Protein AF-A0A932EXS4-F1 (afdb_monomer)

Nearest PDB structures (foldseek):
  4v8p-assembly1_AL  TM=3.064E-01  e=6.842E+00  Tetrahymena thermophila

Solvent-accessible surface area (backbone atoms only — not comparable to full-atom values): 5910 Å² total; per-residue (Å²): 146,86,77,68,66,64,68,63,62,70,76,75,80,88,83,84,90,78,90,78,90,83,84,81,86,72,94,71,78,83,74,85,72,89,63,83,85,74,65,78,77,74,77,76,80,70,63,71,59,41,81,40,71,30,92,83,67,84,43,62,22,26,30,32,68,42,84,49,78,54,46,41,30,31,49,98,88,44,76,49,75,59,92,126

Radius of gyration: 21.48 Å; Cα contacts (8 Å, |Δi|>4): 69; chains: 1; bounding box: 39×45×46 Å

pLDDT: mean 70.39, std 21.61, range [34.06, 96.62]

Secondary structure (DSSP, 8-state):
--SSSHHHHTTSS---------------------------PPPPPPPPSEEEE-TTSSSSEEEE-SSSEEEEEEETTEEEE---

Sequence (84 aa):
MQRWKDQIDNQLTDLPAERRPGSPVESSSRVIEEAPDLGSPSPPPPPPARWAPDPLGRHEFRYWDGARWTEHVSDGGSQALDFL

Mean predicted aligned error: 17.06 Å

Structure (mmCIF, N/CA/C/O backbone):
data_AF-A0A932EXS4-F1
#
_entry.id   AF-A0A932EXS4-F1
#
loop_
_atom_site.group_PDB
_atom_site.id
_atom_site.type_symbol
_atom_site.label_atom_id
_atom_site.label_alt_id
_atom_site.label_comp_id
_atom_site.label_asym_id
_atom_site.label_entity_id
_atom_site.label_seq_id
_atom_site.pdbx_PDB_ins_code
_atom_site.Cartn_x
_atom_site.Cartn_y
_atom_site.Cartn_z
_atom_site.occupancy
_atom_site.B_iso_or_equiv
_atom_site.auth_seq_id
_atom_site.auth_comp_id
_atom_site.auth_asym_id
_atom_site.auth_atom_id
_atom_site.pdbx_PDB_model_num
ATOM 1 N N . MET A 1 1 ? -29.586 12.618 -8.081 1.00 50.34 1 MET A N 1
ATOM 2 C CA . MET A 1 1 ? -28.264 11.956 -7.964 1.00 50.34 1 MET A CA 1
ATOM 3 C C . MET A 1 1 ? -28.143 11.227 -6.615 1.00 50.34 1 MET A C 1
ATOM 5 O O . MET A 1 1 ? -27.209 11.481 -5.872 1.00 50.34 1 MET A O 1
ATOM 9 N N . GLN A 1 2 ? -29.112 10.363 -6.274 1.00 49.03 2 GLN A N 1
ATOM 10 C CA . GLN A 1 2 ? -29.281 9.743 -4.938 1.00 49.03 2 GLN A CA 1
ATOM 11 C C . GLN A 1 2 ? -30.050 8.397 -5.027 1.00 49.03 2 GLN A C 1
ATOM 13 O O . GLN A 1 2 ? -30.844 8.076 -4.163 1.00 49.03 2 GLN A O 1
ATOM 18 N N . ARG A 1 3 ? -29.907 7.631 -6.125 1.00 53.91 3 ARG A N 1
ATOM 19 C CA . ARG A 1 3 ? -30.557 6.301 -6.267 1.00 53.91 3 ARG A CA 1
ATOM 20 C C . ARG A 1 3 ? -29.595 5.149 -6.581 1.00 53.91 3 ARG A C 1
ATOM 22 O O . ARG A 1 3 ? -30.040 4.025 -6.757 1.00 53.91 3 ARG A O 1
ATOM 29 N N . TRP A 1 4 ? -28.291 5.420 -6.677 1.00 47.19 4 TRP A N 1
ATOM 30 C CA . TRP A 1 4 ? -27.280 4.407 -7.018 1.00 47.19 4 TRP A CA 1
ATOM 31 C C . TRP A 1 4 ? -26.405 3.992 -5.826 1.00 47.19 4 TRP A C 1
ATOM 33 O O . TRP A 1 4 ? -25.900 2.877 -5.810 1.00 47.19 4 TRP A O 1
ATOM 43 N N . LYS A 1 5 ? -26.269 4.844 -4.798 1.00 39.84 5 LYS A N 1
ATOM 44 C CA . LYS A 1 5 ? -25.488 4.510 -3.594 1.00 39.84 5 LYS A CA 1
ATOM 45 C C . LYS A 1 5 ? -26.253 3.589 -2.633 1.00 39.84 5 LYS A C 1
ATOM 47 O O . LYS A 1 5 ? -25.634 2.708 -2.058 1.00 39.84 5 LYS A O 1
ATOM 52 N N . ASP A 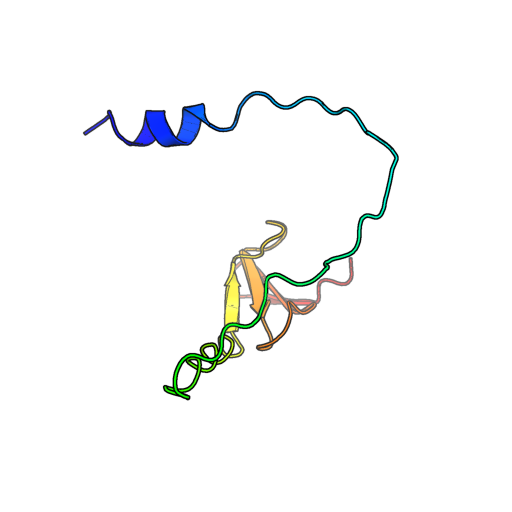1 6 ? -27.579 3.697 -2.552 1.00 52.84 6 ASP A N 1
ATOM 53 C CA . ASP A 1 6 ? -28.409 2.847 -1.680 1.00 52.84 6 ASP A CA 1
ATOM 54 C C . ASP A 1 6 ? -28.455 1.372 -2.120 1.00 52.84 6 ASP A C 1
ATOM 56 O O . ASP A 1 6 ? -28.636 0.480 -1.297 1.00 52.84 6 ASP A O 1
ATOM 60 N N . GLN A 1 7 ? -28.242 1.084 -3.412 1.00 41.41 7 GLN A N 1
ATOM 61 C CA . GLN A 1 7 ? -28.244 -0.293 -3.926 1.00 41.41 7 GLN A CA 1
ATOM 62 C C . GLN A 1 7 ? -26.946 -1.056 -3.613 1.00 41.41 7 GLN A C 1
ATOM 64 O O . GLN A 1 7 ? -26.934 -2.283 -3.640 1.00 41.41 7 GLN A O 1
ATOM 69 N N . ILE A 1 8 ? -25.860 -0.342 -3.312 1.00 49.75 8 ILE A N 1
ATOM 70 C CA . ILE A 1 8 ? -24.591 -0.959 -2.911 1.00 49.75 8 ILE A CA 1
ATOM 71 C C . ILE A 1 8 ? -24.571 -1.179 -1.391 1.00 49.75 8 ILE A C 1
ATOM 73 O O . ILE A 1 8 ? -24.065 -2.197 -0.929 1.00 49.75 8 ILE A O 1
ATOM 77 N N . ASP A 1 9 ? -25.193 -0.277 -0.628 1.00 46.59 9 ASP A N 1
ATOM 78 C CA . ASP A 1 9 ? -25.264 -0.346 0.838 1.00 46.59 9 ASP A CA 1
ATOM 79 C C . ASP A 1 9 ? -26.236 -1.438 1.344 1.00 46.59 9 ASP A C 1
ATOM 81 O O . ASP A 1 9 ? -26.005 -2.060 2.377 1.00 46.59 9 ASP A O 1
ATOM 85 N N . ASN A 1 10 ? -27.279 -1.771 0.569 1.00 43.19 10 ASN A N 1
ATOM 86 C CA . ASN A 1 10 ? -28.290 -2.776 0.936 1.00 43.19 10 ASN A CA 1
ATOM 87 C C . ASN A 1 10 ? -27.852 -4.251 0.753 1.00 43.19 10 ASN A C 1
ATOM 89 O O . ASN A 1 10 ? -28.646 -5.158 0.978 1.00 43.19 10 ASN A O 1
ATOM 93 N N . GLN A 1 11 ? -26.613 -4.520 0.328 1.00 38.84 11 GLN A N 1
ATOM 94 C CA . GLN A 1 11 ? -26.109 -5.891 0.125 1.00 38.84 11 GLN A CA 1
ATOM 95 C C . GLN A 1 11 ? -25.162 -6.371 1.238 1.00 38.84 11 GLN A C 1
ATOM 97 O O . GLN A 1 11 ? -24.628 -7.473 1.128 1.00 38.84 11 GLN A O 1
ATOM 102 N N . LEU A 1 12 ? -24.929 -5.576 2.292 1.00 44.41 12 LEU A N 1
ATOM 103 C CA . LEU A 1 12 ? -23.923 -5.900 3.315 1.00 44.41 12 LEU A CA 1
ATOM 104 C C . LEU A 1 12 ? -24.430 -5.902 4.764 1.00 44.41 12 LEU A C 1
ATOM 106 O O . LEU A 1 12 ? -23.629 -5.851 5.696 1.00 44.41 12 LEU A O 1
ATOM 110 N N . THR A 1 13 ? -25.741 -6.012 4.976 1.00 45.41 13 THR A N 1
ATOM 111 C CA . THR A 1 13 ? -26.302 -6.265 6.307 1.00 45.41 13 THR A CA 1
ATOM 112 C C . THR A 1 13 ? -27.215 -7.487 6.241 1.00 45.41 13 THR A C 1
ATOM 114 O O . THR A 1 13 ? -28.334 -7.405 5.755 1.00 45.41 13 THR A O 1
ATOM 117 N N . ASP A 1 14 ? -26.651 -8.648 6.584 1.00 40.97 14 ASP A N 1
ATOM 118 C CA . ASP A 1 14 ? -27.289 -9.806 7.240 1.00 40.97 14 ASP A CA 1
ATOM 119 C C . ASP A 1 14 ? -26.548 -11.100 6.862 1.00 40.97 14 ASP A C 1
ATOM 121 O O . ASP A 1 14 ? -26.906 -11.773 5.903 1.00 40.97 14 ASP A O 1
ATOM 125 N N . LEU A 1 15 ? -25.484 -11.447 7.596 1.00 41.38 15 LEU A N 1
ATOM 126 C CA . LEU A 1 15 ? -25.025 -12.837 7.710 1.00 41.38 15 LEU A CA 1
ATOM 127 C C . LEU A 1 15 ? -24.446 -13.071 9.118 1.00 41.38 15 LEU A C 1
ATOM 129 O O . LEU A 1 15 ? -23.267 -12.787 9.353 1.00 41.38 15 LEU A O 1
ATOM 133 N N . PRO A 1 16 ? -25.239 -13.587 10.076 1.00 34.91 16 PRO A N 1
ATOM 134 C CA . PRO A 1 16 ? -24.705 -14.194 11.284 1.00 34.91 16 PRO A CA 1
ATOM 135 C C . PRO A 1 16 ? -24.143 -15.597 10.998 1.00 34.91 16 PRO A C 1
ATOM 137 O O . PRO A 1 16 ? -24.564 -16.316 10.092 1.00 34.91 16 PRO A O 1
ATOM 140 N N . ALA A 1 17 ? -23.140 -15.956 11.793 1.00 43.03 17 ALA A N 1
ATOM 141 C CA . ALA A 1 17 ? -22.331 -17.158 11.700 1.00 43.03 17 ALA A CA 1
ATOM 142 C C . ALA A 1 17 ? -23.122 -18.464 11.883 1.00 43.03 17 ALA A C 1
ATOM 144 O O . ALA A 1 17 ? -23.773 -18.631 12.906 1.00 43.03 17 ALA A O 1
ATOM 145 N N . GLU A 1 18 ? -22.913 -19.457 11.011 1.00 35.03 18 GLU A N 1
ATOM 146 C CA . GLU A 1 18 ? -22.972 -20.854 11.452 1.00 35.03 18 GLU A CA 1
ATOM 147 C C . GLU A 1 18 ? -22.046 -21.760 10.632 1.00 35.03 18 GLU A C 1
ATOM 149 O O . GLU A 1 18 ? -22.083 -21.834 9.403 1.00 35.03 18 GLU A O 1
ATOM 154 N N . ARG A 1 19 ? -21.157 -22.442 11.354 1.00 45.72 19 ARG A N 1
ATOM 155 C CA . ARG A 1 19 ? -20.210 -23.412 10.817 1.00 45.72 19 ARG A CA 1
ATOM 156 C C . ARG A 1 19 ? -20.945 -24.670 10.361 1.00 45.72 19 ARG A C 1
ATOM 158 O O . ARG A 1 19 ? -21.634 -25.296 11.160 1.00 45.72 19 ARG A O 1
ATOM 165 N N . ARG A 1 20 ? -20.675 -25.137 9.142 1.00 51.03 20 ARG A N 1
ATOM 166 C CA . ARG A 1 20 ? -20.949 -26.527 8.743 1.00 51.03 20 ARG A CA 1
ATOM 167 C C . ARG A 1 20 ? -19.611 -27.265 8.588 1.00 51.03 20 ARG A C 1
ATOM 169 O O . ARG A 1 20 ? -18.820 -26.859 7.740 1.00 51.03 20 ARG A O 1
ATOM 176 N N . PRO A 1 21 ? -19.309 -28.296 9.399 1.00 44.72 21 PRO A N 1
ATOM 177 C CA . PRO A 1 21 ? -18.121 -29.121 9.208 1.00 44.72 21 PRO A CA 1
ATOM 178 C C . PRO A 1 21 ? -18.386 -30.182 8.128 1.00 44.72 21 PRO A C 1
ATOM 180 O O . PRO A 1 21 ? -19.372 -30.913 8.209 1.00 44.72 21 PRO A O 1
ATOM 183 N N . GLY A 1 22 ? -17.503 -30.270 7.129 1.00 34.06 22 GLY A N 1
ATOM 184 C CA . GLY A 1 22 ? -17.514 -31.335 6.119 1.00 34.06 22 GLY A CA 1
ATOM 185 C C . GLY A 1 22 ? -16.767 -30.981 4.827 1.00 34.06 22 GLY A C 1
ATOM 186 O O . GLY A 1 22 ? -17.397 -30.675 3.823 1.00 34.06 22 GLY A O 1
ATOM 187 N N . SER A 1 23 ? -15.433 -31.030 4.846 1.00 44.78 23 SER A N 1
ATOM 188 C CA . SER A 1 23 ? -14.593 -31.179 3.635 1.00 44.78 23 SER A CA 1
ATOM 189 C C . SER A 1 23 ? -14.452 -32.674 3.288 1.00 44.78 23 SER A C 1
ATOM 191 O O . SER A 1 23 ? -14.636 -33.480 4.202 1.00 44.78 23 SER A O 1
ATOM 193 N N . PRO A 1 24 ? -13.987 -33.102 2.092 1.00 53.62 24 PRO A N 1
ATOM 194 C CA . PRO A 1 24 ? -13.828 -32.416 0.799 1.00 53.62 24 PRO A CA 1
ATOM 195 C C . PRO A 1 24 ? -14.443 -33.226 -0.377 1.00 53.62 24 PRO A C 1
ATOM 197 O O . PRO A 1 24 ? -14.123 -34.400 -0.541 1.00 53.62 24 PRO A O 1
ATOM 200 N N . VAL A 1 25 ? -15.240 -32.619 -1.268 1.00 43.66 25 VAL A N 1
ATOM 201 C CA . VAL A 1 25 ? -15.390 -33.177 -2.628 1.00 43.66 25 VAL A CA 1
ATOM 202 C C . VAL A 1 25 ? -14.460 -32.414 -3.552 1.00 43.66 25 VAL A C 1
ATOM 204 O O . VAL A 1 25 ? -14.697 -31.271 -3.931 1.00 43.66 25 VAL A O 1
ATOM 207 N N . GLU A 1 26 ? -13.310 -33.045 -3.743 1.00 41.91 26 GLU A N 1
ATOM 208 C CA . GLU A 1 26 ? -12.566 -33.116 -4.988 1.00 41.91 26 GLU A CA 1
ATOM 209 C C . GLU A 1 26 ? -13.008 -32.099 -6.044 1.00 41.91 26 GLU A C 1
ATOM 211 O O . GLU A 1 26 ? -14.030 -32.231 -6.720 1.00 41.91 26 GLU A O 1
ATOM 216 N N . SER A 1 27 ? -12.163 -31.083 -6.177 1.00 52.62 27 SER A N 1
ATOM 217 C CA . SER A 1 27 ? -11.893 -30.389 -7.423 1.00 52.62 27 SER A CA 1
ATOM 218 C C . SER A 1 27 ? -11.675 -31.433 -8.525 1.00 52.62 27 SER A C 1
ATOM 220 O O . SER A 1 27 ? -10.545 -31.820 -8.796 1.00 52.62 27 SER A O 1
ATOM 222 N N . SER A 1 28 ? -12.754 -31.940 -9.115 1.00 48.22 28 SER A N 1
ATOM 223 C CA . SER A 1 28 ? -12.701 -32.916 -10.192 1.00 48.22 28 SER A CA 1
ATOM 224 C C . SER A 1 28 ? -13.378 -32.314 -11.412 1.00 48.22 28 SER A C 1
ATOM 226 O O . SER A 1 28 ? -14.594 -32.338 -11.589 1.00 48.22 28 SER A O 1
ATOM 228 N N . SER A 1 29 ? -12.510 -31.755 -12.250 1.00 56.94 29 SER A N 1
ATOM 229 C CA . SER A 1 29 ? -12.519 -32.108 -13.663 1.00 56.94 29 SER A CA 1
ATOM 230 C C . SER A 1 29 ? -13.770 -31.679 -14.429 1.00 56.94 29 SER A C 1
ATOM 232 O O . SER A 1 29 ? -14.472 -32.505 -15.011 1.00 56.94 29 SER A O 1
ATOM 234 N N . ARG A 1 30 ? -14.006 -30.362 -14.544 1.00 62.41 30 ARG A N 1
ATOM 235 C CA . ARG A 1 30 ? -14.693 -29.880 -15.749 1.00 62.41 30 ARG A CA 1
ATOM 236 C C . ARG A 1 30 ? -13.726 -30.079 -16.912 1.00 62.41 30 ARG A C 1
ATOM 238 O O . ARG A 1 30 ? -12.789 -29.306 -17.071 1.00 62.41 30 ARG A O 1
ATOM 245 N N . VAL A 1 31 ? -13.947 -31.187 -17.615 1.00 49.34 31 VAL A N 1
ATOM 246 C CA . VAL A 1 31 ? -13.522 -31.518 -18.978 1.00 49.34 31 VAL A CA 1
ATOM 247 C C . VAL A 1 31 ? -12.862 -30.325 -19.671 1.00 49.34 31 VAL A C 1
ATOM 249 O O . VAL A 1 31 ? -13.5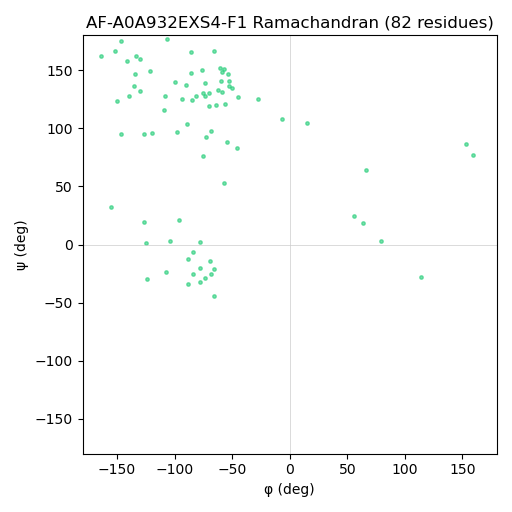27 -29.347 -20.012 1.00 49.34 31 VAL A O 1
ATOM 252 N N . ILE A 1 32 ? -11.543 -30.409 -19.833 1.00 60.75 32 ILE A N 1
ATOM 253 C CA . ILE A 1 32 ? -10.778 -29.520 -20.703 1.00 60.75 32 ILE A CA 1
ATOM 254 C C . ILE A 1 32 ? -11.141 -29.968 -22.119 1.00 60.75 32 ILE A C 1
ATOM 256 O O . ILE A 1 32 ? -10.606 -30.945 -22.630 1.00 60.75 32 ILE A O 1
ATOM 260 N N . GLU A 1 33 ? -12.162 -29.333 -22.682 1.00 56.41 33 GLU A N 1
ATOM 261 C CA . GLU A 1 33 ? -12.572 -29.511 -24.068 1.00 56.41 33 GLU A CA 1
ATOM 262 C C . GLU A 1 33 ? -11.482 -28.882 -24.950 1.00 56.41 33 GLU A C 1
ATOM 264 O O . GLU A 1 33 ? -11.160 -27.701 -24.800 1.00 56.41 33 GLU A O 1
ATOM 269 N N . GLU A 1 34 ? -10.864 -29.700 -25.806 1.00 58.59 34 GLU A N 1
ATOM 270 C CA . GLU A 1 34 ? -9.937 -29.304 -26.871 1.00 58.59 34 GLU A CA 1
ATOM 271 C C . GLU A 1 34 ? -10.595 -28.259 -27.790 1.00 58.59 34 GLU A C 1
ATOM 273 O O . GLU A 1 34 ? -11.227 -28.576 -28.795 1.00 58.59 34 GLU A O 1
ATOM 278 N N . ALA A 1 35 ? -10.454 -26.985 -27.433 1.00 65.62 35 ALA A N 1
ATOM 279 C CA . ALA A 1 35 ? -10.559 -25.861 -28.350 1.00 65.62 35 ALA A CA 1
ATOM 280 C C . ALA A 1 35 ? -9.179 -25.651 -29.003 1.00 65.62 35 ALA A C 1
ATOM 282 O O . ALA A 1 35 ? -8.171 -25.907 -28.337 1.00 65.62 35 ALA A O 1
ATOM 283 N N . PRO A 1 36 ? -9.090 -25.193 -30.269 1.00 56.66 36 PRO A N 1
ATOM 284 C CA . PRO A 1 36 ? -7.799 -24.889 -30.877 1.00 56.66 36 PRO A CA 1
ATOM 285 C C . PRO A 1 36 ? -7.028 -23.942 -29.957 1.00 56.66 36 PRO A C 1
ATOM 287 O O . PRO A 1 36 ? -7.622 -23.047 -29.354 1.00 56.66 36 PRO A O 1
ATOM 290 N N . ASP A 1 37 ? -5.726 -24.176 -29.853 1.00 57.91 37 ASP A N 1
ATOM 291 C CA . ASP A 1 37 ? -4.680 -23.476 -29.106 1.00 57.91 37 ASP A CA 1
ATOM 292 C C . ASP A 1 37 ? -4.557 -21.980 -29.465 1.00 57.91 37 ASP A C 1
ATOM 294 O O . ASP A 1 37 ? -3.490 -21.441 -29.735 1.00 57.91 37 ASP A O 1
ATOM 298 N N . LEU A 1 38 ? -5.662 -21.244 -29.411 1.00 56.16 38 LEU A N 1
ATOM 299 C CA . LEU A 1 38 ? -5.689 -19.794 -29.354 1.00 56.16 38 LEU A CA 1
ATOM 300 C C . LEU A 1 38 ? -5.293 -19.423 -27.924 1.00 56.16 38 LEU A C 1
ATOM 302 O O . LEU A 1 38 ? -6.156 -19.175 -27.087 1.00 56.16 38 LEU A O 1
ATOM 306 N N . GLY A 1 39 ? -3.988 -19.535 -27.648 1.00 62.91 39 GLY A N 1
ATOM 307 C CA . GLY A 1 39 ? -3.361 -19.528 -26.327 1.00 62.91 39 GLY A CA 1
ATOM 308 C C . GLY A 1 39 ? -4.140 -18.760 -25.266 1.00 62.91 39 GLY A C 1
ATOM 309 O O . GLY A 1 39 ? -4.445 -17.579 -25.444 1.00 62.91 39 GLY A O 1
ATOM 310 N N . SER A 1 40 ? -4.448 -19.435 -24.150 1.00 66.06 40 SER A N 1
ATOM 311 C CA . SER A 1 40 ? -5.019 -18.776 -22.977 1.00 66.06 40 SER A CA 1
ATOM 312 C C . SER A 1 40 ? -4.235 -17.490 -22.719 1.00 66.06 40 SER A C 1
ATOM 314 O O . SER A 1 40 ? -3.001 -17.557 -22.668 1.00 66.06 40 SER A O 1
ATOM 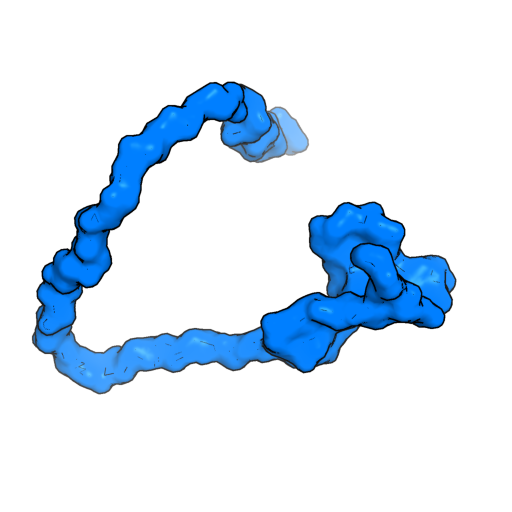316 N N . PRO A 1 41 ? -4.898 -16.323 -22.606 1.00 73.62 41 PRO A N 1
ATOM 317 C CA . PRO A 1 41 ? -4.174 -15.100 -22.328 1.00 73.62 41 PRO A CA 1
ATOM 318 C C . PRO A 1 41 ? -3.394 -15.336 -21.039 1.00 73.62 41 PRO A C 1
ATOM 320 O O . PRO A 1 41 ? -3.979 -15.688 -20.012 1.00 73.62 41 PRO A O 1
ATOM 323 N N . SER A 1 42 ? -2.066 -15.199 -21.108 1.00 73.12 42 SER A N 1
ATOM 324 C CA . SER A 1 42 ? -1.249 -15.173 -19.900 1.00 73.12 42 SER A CA 1
ATOM 325 C C . SER A 1 42 ? -1.878 -14.147 -18.957 1.00 73.12 42 SER A C 1
ATOM 327 O O . SER A 1 42 ? -2.233 -13.056 -19.427 1.00 73.12 42 SER A O 1
ATOM 329 N N . PRO A 1 43 ? -2.045 -14.453 -17.658 1.00 79.06 43 PRO A N 1
ATOM 330 C CA . PRO A 1 43 ? -2.509 -13.443 -16.723 1.00 79.06 43 PRO A CA 1
ATOM 331 C C . PRO A 1 43 ? -1.596 -12.210 -16.823 1.00 79.06 43 PRO A C 1
ATOM 333 O O . PRO A 1 43 ? -0.397 -12.357 -17.108 1.00 79.06 43 PRO A O 1
ATOM 336 N N . PRO A 1 44 ? -2.143 -10.995 -16.635 1.00 80.50 44 PRO A N 1
ATOM 337 C CA . PRO A 1 44 ? -1.331 -9.789 -16.640 1.00 80.50 44 PRO A CA 1
ATOM 338 C C . PRO A 1 44 ? -0.235 -9.896 -15.570 1.00 80.50 44 PRO A C 1
ATOM 340 O O . PRO A 1 44 ? -0.436 -10.562 -14.548 1.00 80.50 44 PRO A O 1
ATOM 343 N N . PRO A 1 45 ? 0.922 -9.246 -15.778 1.00 82.19 45 PRO A N 1
ATOM 344 C CA . PRO A 1 45 ? 1.968 -9.226 -14.769 1.00 82.19 45 PRO A CA 1
ATOM 345 C C . PRO A 1 45 ? 1.433 -8.617 -13.462 1.00 82.19 45 PRO A C 1
ATOM 347 O O . PRO A 1 45 ? 0.561 -7.739 -13.503 1.00 82.19 45 PRO A O 1
ATOM 350 N N . PRO A 1 46 ? 1.943 -9.053 -12.298 1.00 81.50 46 PRO A N 1
ATOM 351 C CA . PRO A 1 46 ? 1.563 -8.454 -11.029 1.00 81.50 46 PRO A CA 1
ATOM 352 C C . PRO A 1 46 ? 1.936 -6.962 -11.002 1.00 81.50 46 PRO A C 1
ATOM 354 O O . PRO A 1 46 ? 2.882 -6.543 -11.679 1.00 81.50 46 PRO A O 1
ATOM 357 N N . PRO A 1 47 ? 1.208 -6.138 -10.227 1.00 86.19 47 PRO A N 1
ATOM 358 C CA . PRO A 1 47 ? 1.542 -4.730 -10.088 1.00 86.19 47 PRO A CA 1
ATOM 359 C C . PRO A 1 47 ? 2.958 -4.578 -9.514 1.00 86.19 47 PRO A C 1
ATOM 361 O O . PRO A 1 47 ? 3.321 -5.330 -8.606 1.00 86.19 47 PRO A O 1
ATOM 364 N N . PRO A 1 48 ? 3.745 -3.599 -9.994 1.00 92.38 48 PRO A N 1
ATOM 365 C CA . PRO A 1 48 ? 5.101 -3.380 -9.512 1.00 92.38 48 PRO A CA 1
ATOM 366 C C . PRO A 1 48 ? 5.115 -2.927 -8.048 1.00 92.38 48 PRO A C 1
ATOM 368 O O . PRO A 1 48 ? 4.088 -2.519 -7.487 1.00 92.38 48 PRO A O 1
ATOM 371 N N . ALA A 1 49 ? 6.305 -2.969 -7.449 1.00 94.56 49 ALA A N 1
ATOM 372 C CA . ALA A 1 49 ? 6.518 -2.515 -6.087 1.00 94.56 49 ALA A CA 1
ATOM 373 C C . ALA A 1 49 ? 6.140 -1.032 -5.925 1.00 94.56 49 ALA A C 1
ATOM 375 O O . ALA A 1 49 ? 6.525 -0.196 -6.748 1.00 94.56 49 ALA A O 1
ATOM 376 N N . ARG A 1 50 ? 5.350 -0.706 -4.896 1.00 93.25 50 ARG A N 1
ATOM 377 C CA . ARG A 1 50 ? 4.824 0.650 -4.672 1.00 93.25 50 ARG A CA 1
ATOM 378 C C . ARG A 1 50 ? 4.282 0.853 -3.259 1.00 93.25 50 ARG A C 1
ATO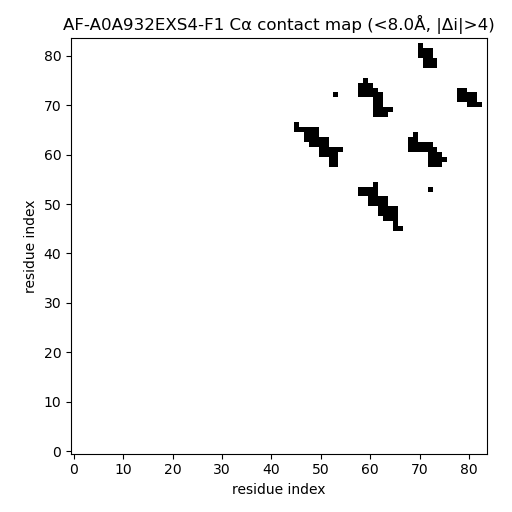M 380 O O . ARG A 1 50 ? 3.887 -0.099 -2.591 1.00 93.25 50 ARG A O 1
ATOM 387 N N . TRP A 1 51 ? 4.142 2.115 -2.868 1.00 94.25 51 TRP A N 1
ATOM 388 C CA . TRP A 1 51 ? 3.297 2.516 -1.743 1.00 94.25 51 TRP A CA 1
ATOM 389 C C . TRP A 1 51 ? 1.821 2.461 -2.143 1.00 94.25 51 TRP A C 1
ATOM 391 O O . TRP A 1 51 ? 1.433 2.974 -3.195 1.00 94.25 51 TRP A O 1
ATOM 401 N N . ALA A 1 52 ? 0.998 1.822 -1.320 1.00 94.88 52 ALA A N 1
ATOM 402 C CA . ALA A 1 52 ? -0.443 1.738 -1.516 1.00 94.88 52 ALA A CA 1
ATOM 403 C C . ALA A 1 52 ? -1.165 1.859 -0.163 1.00 94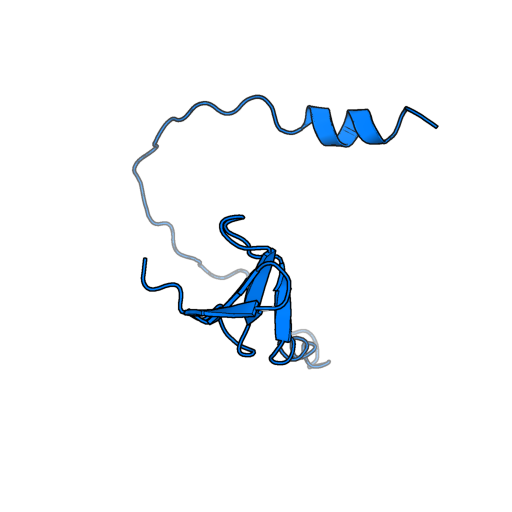.88 52 ALA A C 1
ATOM 405 O O . ALA A 1 52 ? -0.526 1.639 0.867 1.00 94.88 52 ALA A O 1
ATOM 406 N N . PRO A 1 53 ? -2.456 2.244 -0.143 1.00 96.44 53 PRO A N 1
ATOM 407 C CA . PRO A 1 53 ? -3.212 2.368 1.101 1.00 96.44 53 PRO A CA 1
ATOM 408 C C . PRO A 1 53 ? -3.136 1.086 1.931 1.00 96.44 53 PRO A C 1
ATOM 410 O O . PRO A 1 53 ? -3.248 -0.009 1.372 1.00 96.44 53 PRO A O 1
ATOM 413 N N . ASP A 1 54 ? -2.931 1.223 3.241 1.00 93.44 54 ASP A N 1
ATOM 414 C CA . ASP A 1 54 ? -2.801 0.072 4.133 1.00 93.44 54 ASP A CA 1
ATOM 415 C C . ASP A 1 54 ? -4.107 -0.746 4.172 1.00 93.44 54 ASP A C 1
ATOM 417 O O . ASP A 1 54 ? -5.141 -0.220 4.589 1.00 93.44 54 ASP A O 1
ATOM 421 N N . PRO A 1 55 ? -4.102 -2.039 3.795 1.00 90.50 55 PRO A N 1
ATOM 422 C CA . PRO A 1 55 ? -5.314 -2.861 3.808 1.00 90.50 55 PRO A CA 1
ATOM 423 C C . PRO A 1 55 ? -5.866 -3.103 5.220 1.00 90.50 55 PRO A C 1
ATOM 425 O O . PRO A 1 55 ? -7.037 -3.448 5.359 1.00 90.50 55 PRO A O 1
ATOM 428 N N . LEU A 1 56 ? -5.035 -2.946 6.257 1.00 90.56 56 LEU A N 1
ATOM 429 C CA . LEU A 1 56 ? -5.441 -3.082 7.657 1.00 90.56 56 LEU A CA 1
ATOM 430 C C . LEU A 1 56 ? -5.952 -1.764 8.262 1.00 90.56 56 LEU A C 1
ATOM 432 O O . LEU A 1 56 ? -6.518 -1.787 9.352 1.00 90.56 56 LEU A O 1
ATOM 436 N N . GLY A 1 57 ? -5.747 -0.627 7.587 1.00 92.19 57 GLY A N 1
ATOM 437 C CA . GLY A 1 57 ? -6.118 0.702 8.080 1.00 92.19 57 GLY A CA 1
ATOM 438 C C . GLY A 1 57 ? -5.375 1.154 9.345 1.00 92.19 57 GLY A C 1
ATOM 439 O O . GLY A 1 57 ? -5.856 2.046 10.038 1.00 92.19 57 GLY A O 1
ATOM 440 N N . ARG A 1 58 ? -4.232 0.537 9.676 1.00 91.62 58 ARG A N 1
ATOM 441 C CA . ARG A 1 58 ? -3.377 0.897 10.822 1.00 91.62 58 ARG A CA 1
ATOM 442 C C . ARG A 1 58 ? -2.410 2.039 10.492 1.00 91.62 58 ARG A C 1
ATOM 444 O O . ARG A 1 58 ? -1.992 2.743 11.404 1.00 91.62 58 ARG A O 1
ATOM 451 N N . HIS A 1 59 ? -2.062 2.201 9.215 1.00 94.56 59 HIS A N 1
ATOM 452 C CA . HIS A 1 59 ? -1.167 3.240 8.690 1.00 94.56 59 HIS A CA 1
ATOM 453 C C . HIS A 1 59 ? -1.770 3.888 7.436 1.00 94.56 59 HIS A C 1
ATOM 455 O O . HIS A 1 59 ? -2.649 3.301 6.810 1.00 94.56 59 HIS A O 1
ATOM 461 N N . GLU A 1 60 ? -1.300 5.066 7.021 1.00 94.69 60 GLU A N 1
ATOM 462 C CA . GLU A 1 60 ? -1.792 5.683 5.777 1.00 94.69 60 GLU A CA 1
ATOM 463 C C . GLU A 1 60 ? -1.405 4.867 4.535 1.00 94.69 60 GLU A C 1
ATOM 465 O O . GLU A 1 60 ? -2.240 4.607 3.664 1.00 94.69 60 GLU A O 1
ATOM 470 N N . PHE A 1 61 ? -0.152 4.407 4.472 1.00 94.75 61 PHE A N 1
ATOM 471 C CA . PHE A 1 61 ? 0.352 3.576 3.380 1.00 94.75 61 PHE A CA 1
ATOM 472 C C . PHE A 1 61 ? 1.160 2.386 3.899 1.00 94.75 61 PHE A C 1
ATOM 474 O O . PHE A 1 61 ? 1.892 2.500 4.880 1.00 94.75 61 PHE A O 1
ATOM 481 N N . ARG A 1 62 ? 1.092 1.257 3.188 1.00 96.62 62 ARG A N 1
ATOM 482 C CA . ARG A 1 62 ? 1.983 0.100 3.351 1.00 96.62 62 ARG A CA 1
ATOM 483 C C . ARG A 1 62 ? 2.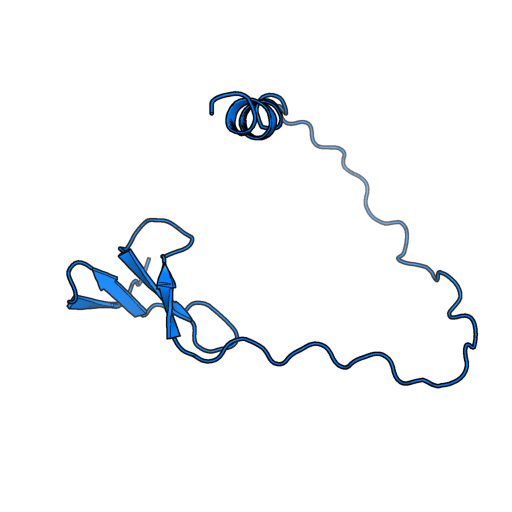697 -0.179 2.030 1.00 96.62 62 ARG A C 1
ATOM 485 O O . ARG A 1 62 ? 2.181 0.118 0.949 1.00 96.62 62 ARG A O 1
ATOM 492 N N . TYR A 1 63 ? 3.910 -0.707 2.097 1.00 94.56 63 TYR A N 1
ATOM 493 C CA . TYR A 1 63 ? 4.685 -1.024 0.905 1.00 94.56 63 TYR A CA 1
ATOM 494 C C . TYR A 1 63 ? 4.311 -2.406 0.366 1.00 94.56 63 TYR A C 1
ATOM 496 O O . TYR A 1 63 ? 4.394 -3.411 1.080 1.00 94.56 63 TYR A O 1
ATOM 504 N N . TRP A 1 64 ? 3.918 -2.442 -0.905 1.00 92.31 64 TRP A N 1
ATOM 505 C CA . TRP A 1 64 ? 3.744 -3.648 -1.707 1.00 92.31 64 TRP A CA 1
ATOM 506 C C . TRP A 1 64 ? 5.039 -3.923 -2.473 1.00 92.31 64 TRP A C 1
ATOM 508 O O . TRP A 1 64 ? 5.487 -3.045 -3.207 1.00 92.31 64 TRP A O 1
ATOM 518 N N . ASP A 1 65 ? 5.629 -5.115 -2.347 1.00 92.12 65 ASP A N 1
ATOM 519 C CA . ASP A 1 65 ? 6.902 -5.445 -3.021 1.00 92.12 65 ASP A CA 1
ATOM 520 C C . ASP A 1 65 ? 6.751 -5.929 -4.473 1.00 92.12 65 ASP A C 1
ATOM 522 O O . ASP A 1 65 ? 7.741 -6.094 -5.182 1.00 92.12 65 ASP A O 1
ATOM 526 N N . GLY A 1 66 ? 5.517 -6.135 -4.932 1.00 92.19 66 GLY A N 1
ATOM 527 C CA . GLY A 1 66 ? 5.227 -6.797 -6.204 1.00 92.19 66 GLY A CA 1
ATOM 528 C C . GLY A 1 66 ? 4.512 -8.135 -6.024 1.00 92.19 66 GLY A C 1
ATOM 529 O O . GLY A 1 66 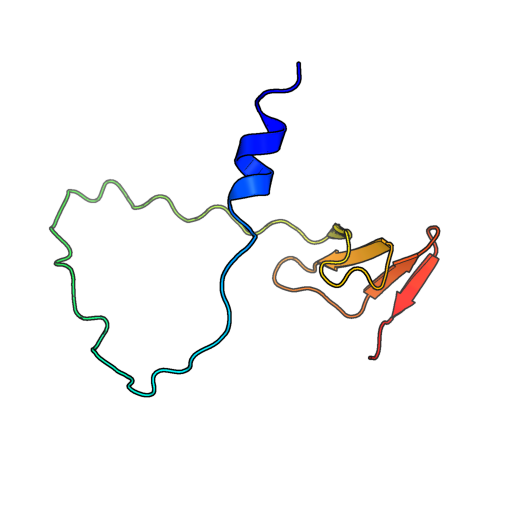? 3.719 -8.518 -6.880 1.00 92.19 66 GLY A O 1
ATOM 530 N N . ALA A 1 67 ? 4.725 -8.805 -4.892 1.00 91.56 67 ALA A N 1
ATOM 531 C CA . ALA A 1 67 ? 4.112 -10.090 -4.569 1.00 91.56 67 ALA A CA 1
ATOM 532 C C . ALA A 1 67 ? 3.341 -10.091 -3.242 1.00 91.56 67 ALA A C 1
ATOM 534 O O . ALA A 1 67 ? 2.372 -10.840 -3.105 1.00 91.56 67 ALA A O 1
ATOM 535 N N . ARG A 1 68 ? 3.752 -9.275 -2.263 1.00 92.00 68 ARG A N 1
ATOM 536 C CA . ARG A 1 68 ? 3.102 -9.188 -0.945 1.00 92.00 68 ARG A CA 1
ATOM 537 C C . ARG A 1 68 ? 3.261 -7.812 -0.298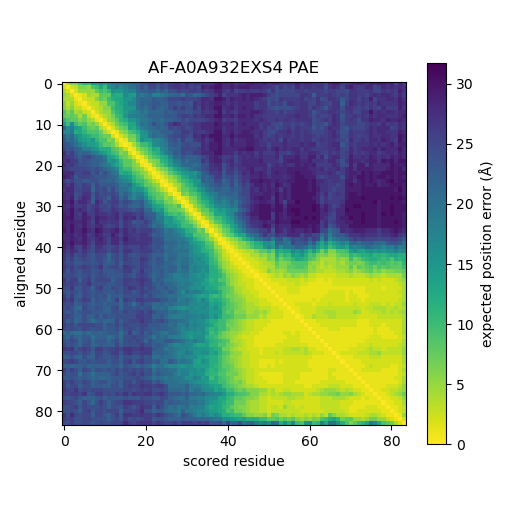 1.00 92.00 68 ARG A C 1
ATOM 539 O O . ARG A 1 68 ? 4.078 -6.990 -0.712 1.00 92.00 68 ARG A O 1
ATOM 546 N N . TRP A 1 69 ? 2.465 -7.580 0.743 1.00 92.75 69 TRP A N 1
ATOM 547 C CA . TRP A 1 69 ? 2.655 -6.465 1.669 1.00 92.75 69 TRP A CA 1
ATOM 548 C C . TRP A 1 69 ? 3.853 -6.737 2.582 1.00 92.75 69 TRP A C 1
ATOM 550 O O . TRP A 1 69 ? 4.025 -7.861 3.054 1.00 92.75 69 TRP A O 1
ATOM 560 N N . THR A 1 70 ? 4.663 -5.712 2.831 1.00 94.19 70 THR A N 1
ATOM 561 C CA . THR A 1 70 ? 5.839 -5.785 3.716 1.00 94.19 70 THR A CA 1
ATOM 562 C C . THR A 1 70 ? 5.588 -5.061 5.040 1.00 94.19 70 THR A C 1
ATOM 564 O O . THR A 1 70 ? 4.549 -4.423 5.215 1.00 94.19 70 THR A O 1
ATOM 567 N N . GLU A 1 71 ? 6.553 -5.117 5.957 1.00 94.81 71 GLU A N 1
ATOM 568 C CA . GLU A 1 71 ?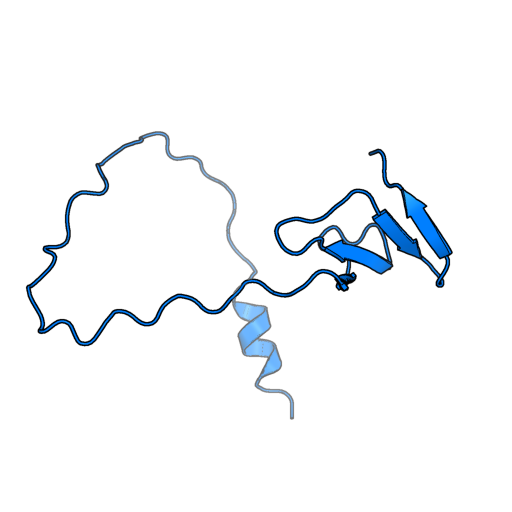 6.531 -4.347 7.209 1.00 94.81 71 GLU A CA 1
ATOM 569 C C . GLU A 1 71 ? 6.703 -2.832 6.994 1.00 94.81 71 GLU A C 1
ATOM 571 O O . GLU A 1 71 ? 6.454 -2.056 7.908 1.00 94.81 71 GLU A O 1
ATOM 576 N N . HIS A 1 72 ? 7.124 -2.367 5.812 1.00 93.81 72 HIS A N 1
ATOM 577 C CA . HIS A 1 72 ? 7.327 -0.935 5.583 1.00 93.81 72 HIS A CA 1
ATOM 578 C C . HIS A 1 72 ? 5.991 -0.202 5.465 1.00 93.81 72 HIS A C 1
ATOM 580 O O . HIS A 1 72 ? 5.141 -0.549 4.639 1.00 93.81 72 HIS A O 1
ATOM 586 N N . VAL A 1 73 ? 5.839 0.856 6.252 1.00 95.69 73 VAL A N 1
ATOM 587 C CA . VAL A 1 73 ? 4.641 1.695 6.331 1.00 95.69 73 VAL A CA 1
ATOM 588 C C . VAL A 1 73 ? 5.015 3.170 6.211 1.00 95.69 73 VAL A C 1
ATOM 590 O O . VAL A 1 73 ? 6.171 3.539 6.427 1.00 95.69 73 VAL A O 1
ATOM 593 N N . SER A 1 74 ? 4.053 4.021 5.856 1.00 94.69 74 SER A N 1
ATOM 594 C CA . SER A 1 74 ? 4.219 5.470 5.896 1.00 94.69 74 SER A CA 1
ATOM 595 C C . SER A 1 74 ? 3.011 6.166 6.515 1.00 94.69 74 SER A C 1
ATOM 597 O O . SER A 1 74 ? 1.875 5.814 6.204 1.00 94.69 74 SER A O 1
ATOM 599 N N . ASP A 1 75 ? 3.290 7.144 7.377 1.00 92.06 75 ASP A N 1
ATOM 600 C CA . ASP A 1 75 ? 2.326 7.976 8.102 1.00 92.06 75 ASP A CA 1
ATOM 601 C C . ASP A 1 75 ? 2.837 9.425 8.114 1.00 92.06 75 ASP A C 1
ATOM 603 O O . ASP A 1 75 ? 4.014 9.679 8.381 1.00 92.06 75 ASP A O 1
ATOM 607 N N . GLY A 1 76 ? 2.010 10.380 7.708 1.00 90.50 76 GLY A N 1
ATOM 608 C CA . GLY A 1 76 ? 2.349 11.792 7.553 1.00 90.50 76 GLY A CA 1
ATOM 609 C C . GLY A 1 76 ? 3.539 12.049 6.623 1.00 90.50 76 GLY A C 1
ATOM 610 O O . GLY A 1 76 ? 4.244 13.042 6.791 1.00 90.50 76 GLY A O 1
ATOM 611 N N . GLY A 1 77 ? 3.830 11.132 5.691 1.00 88.75 77 GLY A N 1
ATOM 612 C CA . GLY A 1 77 ? 5.028 11.164 4.841 1.00 88.75 77 GLY A CA 1
ATOM 613 C C . GLY A 1 77 ? 6.319 10.663 5.507 1.00 88.75 77 GLY A C 1
ATOM 614 O O . GLY A 1 77 ? 7.374 10.670 4.873 1.00 88.75 77 GLY A O 1
ATOM 615 N N . SER A 1 78 ? 6.258 10.195 6.756 1.00 86.75 78 SER A N 1
ATOM 616 C CA . SER A 1 78 ? 7.363 9.518 7.448 1.00 86.75 78 SER A CA 1
ATOM 617 C C . SER A 1 78 ? 7.288 8.015 7.196 1.00 86.75 78 SER A C 1
ATOM 619 O O . SER A 1 78 ? 6.198 7.455 7.232 1.00 86.75 78 SER A O 1
ATOM 621 N N . GLN A 1 79 ? 8.414 7.352 6.921 1.00 92.00 79 GLN A N 1
ATOM 622 C CA . GLN A 1 79 ? 8.472 5.900 6.687 1.00 92.00 79 GLN A CA 1
ATOM 623 C C . GLN A 1 79 ? 8.948 5.170 7.949 1.00 92.00 79 GLN A C 1
ATOM 625 O O . GLN A 1 79 ? 9.864 5.641 8.623 1.00 92.00 79 GLN A O 1
ATOM 630 N N . ALA A 1 80 ? 8.352 4.019 8.254 1.00 90.19 80 ALA A N 1
ATOM 631 C CA . ALA A 1 80 ? 8.677 3.197 9.419 1.00 90.19 80 ALA A CA 1
ATOM 632 C C . ALA A 1 80 ? 8.496 1.696 9.122 1.00 90.19 80 ALA A C 1
ATOM 634 O O . ALA A 1 80 ? 8.033 1.323 8.044 1.00 90.19 80 ALA A O 1
ATOM 635 N N . LEU A 1 81 ? 8.867 0.843 10.082 1.00 92.38 81 LEU A N 1
ATOM 636 C CA . LEU A 1 81 ? 8.619 -0.601 10.059 1.00 92.38 81 LEU A CA 1
ATOM 637 C C . LEU A 1 81 ? 7.546 -0.970 11.096 1.00 92.38 81 LEU A C 1
ATOM 639 O O . LEU A 1 81 ? 7.664 -0.612 12.268 1.00 92.38 81 LEU A O 1
ATOM 643 N N . ASP A 1 82 ? 6.518 -1.689 10.655 1.00 85.50 82 ASP A N 1
ATOM 644 C CA . ASP A 1 82 ? 5.462 -2.306 11.462 1.00 85.50 82 ASP A CA 1
ATOM 645 C C . ASP A 1 82 ? 5.902 -3.717 11.879 1.00 85.50 82 ASP A C 1
ATOM 647 O O . ASP A 1 82 ? 5.890 -4.640 11.070 1.00 85.50 82 ASP A O 1
ATOM 651 N N . PHE A 1 83 ? 6.314 -3.880 13.139 1.00 82.19 83 PHE A N 1
ATOM 652 C CA . PHE A 1 83 ? 6.757 -5.163 13.709 1.00 82.19 83 PHE A CA 1
ATOM 653 C C . PHE A 1 83 ? 5.652 -5.912 14.487 1.00 82.19 83 PHE A C 1
ATOM 655 O O . PHE A 1 83 ? 5.965 -6.722 15.360 1.00 82.19 83 PHE A O 1
ATOM 662 N N . LEU A 1 84 ? 4.374 -5.608 14.234 1.00 62.66 84 LEU A N 1
ATOM 663 C CA . LEU A 1 84 ? 3.222 -6.071 15.029 1.00 62.66 84 LEU A CA 1
ATOM 664 C C . LEU A 1 84 ? 2.386 -7.148 14.339 1.00 62.66 84 LEU A C 1
ATOM 666 O O . LEU A 1 84 ? 1.830 -6.845 13.259 1.00 62.66 84 LEU A O 1
#

Foldseek 3Di:
DPDPVVVVVVPPPDDDDDDDDDDDPDPDDPDPPDDPPPPDPDPDQFDAWDWDQDPVNPARTFIDHRPDTAQWGDHPNDIDGNPD